Protein AF-A0A645J0A7-F1 (afdb_monomer_lite)

Sequence (51 aa):
MPAALIEMAFISNPDEEKLLNSPQFQQQFAQGIVSGMDNFFLQAAQKGGGK

Structure (mmCIF, N/CA/C/O backbone):
data_AF-A0A645J0A7-F1
#
_entry.id   AF-A0A645J0A7-F1
#
loop_
_atom_site.group_PDB
_atom_site.id
_atom_site.type_symbol
_atom_site.label_atom_id
_atom_site.label_alt_id
_atom_site.label_comp_id
_atom_site.label_asym_id
_atom_site.label_entity_id
_atom_site.label_seq_id
_atom_site.pdbx_PDB_ins_code
_atom_site.Cartn_x
_atom_site.Cartn_y
_atom_site.Cartn_z
_atom_site.occupancy
_atom_site.B_iso_or_equiv
_atom_site.auth_seq_id
_atom_site.auth_comp_id
_atom_site.auth_asym_id
_atom_site.auth_atom_id
_atom_site.pdbx_PDB_model_num
ATOM 1 N N . ME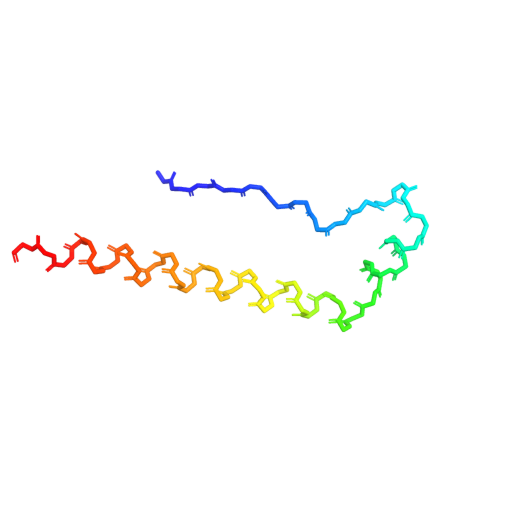T A 1 1 ? 17.721 -1.252 -11.160 1.00 82.75 1 MET A N 1
ATOM 2 C CA . MET A 1 1 ? 16.316 -1.703 -11.047 1.00 82.75 1 MET A CA 1
ATOM 3 C C . MET A 1 1 ? 15.513 -0.604 -10.359 1.00 82.75 1 MET A C 1
ATOM 5 O O . MET A 1 1 ? 16.066 -0.026 -9.429 1.00 82.75 1 MET A O 1
ATOM 9 N N . PRO A 1 2 ? 14.296 -0.266 -10.822 1.00 93.19 2 PRO A N 1
ATOM 10 C CA . PRO A 1 2 ? 13.419 0.708 -10.160 1.00 93.19 2 PRO A CA 1
ATOM 11 C C . PRO A 1 2 ? 12.755 0.105 -8.908 1.00 93.19 2 PRO A C 1
ATOM 13 O O . PRO A 1 2 ? 12.451 -1.086 -8.900 1.00 93.19 2 PRO A O 1
ATOM 16 N N . ALA A 1 3 ? 12.531 0.913 -7.867 1.00 95.38 3 ALA A N 1
ATOM 17 C CA . ALA A 1 3 ? 11.875 0.501 -6.621 1.00 95.38 3 ALA A CA 1
ATOM 18 C C . ALA A 1 3 ? 11.087 1.665 -5.995 1.00 95.38 3 ALA A C 1
ATOM 20 O O . ALA A 1 3 ? 11.483 2.822 -6.140 1.00 95.38 3 ALA A O 1
ATOM 21 N N . ALA A 1 4 ? 9.996 1.347 -5.295 1.00 94.94 4 ALA A N 1
ATOM 22 C CA . ALA A 1 4 ? 9.174 2.300 -4.552 1.00 94.94 4 ALA A CA 1
ATOM 23 C C . ALA A 1 4 ? 8.587 1.643 -3.292 1.00 94.94 4 ALA A C 1
ATOM 25 O O . ALA A 1 4 ? 8.358 0.434 -3.272 1.00 94.94 4 ALA A O 1
ATOM 26 N N . LEU A 1 5 ? 8.333 2.456 -2.265 1.00 97.25 5 LEU A N 1
ATOM 27 C CA . LEU A 1 5 ? 7.590 2.093 -1.059 1.00 97.25 5 LEU A CA 1
ATOM 28 C C . LEU A 1 5 ? 6.292 2.902 -1.049 1.00 97.25 5 LEU A C 1
ATOM 30 O O . LEU A 1 5 ? 6.314 4.096 -1.349 1.00 97.25 5 LEU A O 1
ATOM 34 N N . ILE A 1 6 ? 5.174 2.248 -0.736 1.00 95.19 6 ILE A N 1
ATOM 35 C CA . ILE A 1 6 ? 3.849 2.872 -0.705 1.00 95.19 6 ILE A CA 1
ATOM 36 C C . ILE A 1 6 ? 3.271 2.703 0.697 1.00 95.19 6 ILE A C 1
ATOM 38 O O . ILE A 1 6 ? 3.088 1.577 1.154 1.00 95.19 6 ILE A O 1
ATOM 42 N N . GLU A 1 7 ? 2.946 3.823 1.335 1.00 95.81 7 GLU A N 1
ATOM 43 C CA . GLU A 1 7 ? 2.158 3.861 2.567 1.00 95.81 7 GLU A CA 1
ATOM 44 C C . GLU A 1 7 ? 0.684 4.045 2.194 1.00 95.81 7 GLU A C 1
ATOM 46 O O . GLU A 1 7 ? 0.319 5.040 1.567 1.00 95.81 7 GLU A O 1
ATOM 51 N N . MET A 1 8 ? -0.160 3.063 2.518 1.00 94.38 8 MET A N 1
ATOM 52 C CA . MET A 1 8 ? -1.559 3.035 2.067 1.00 94.38 8 MET A CA 1
ATOM 53 C C . MET A 1 8 ? -2.481 3.889 2.949 1.00 94.38 8 MET A C 1
ATOM 55 O O . MET A 1 8 ? -3.345 4.587 2.428 1.00 94.38 8 MET A O 1
ATOM 59 N N . ALA A 1 9 ? -2.304 3.836 4.271 1.00 96.50 9 ALA A N 1
ATOM 60 C C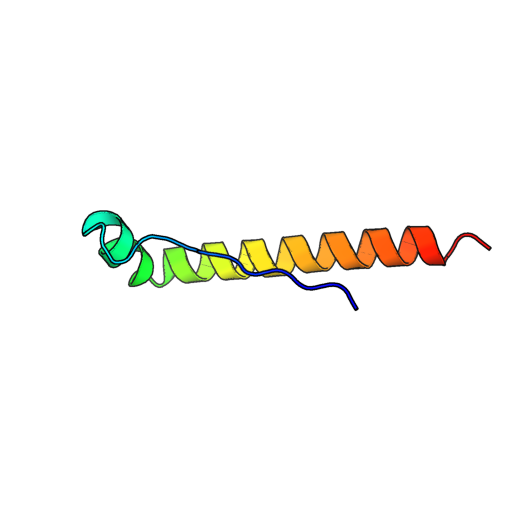A . ALA A 1 9 ? -3.003 4.670 5.250 1.00 96.50 9 ALA A CA 1
ATOM 61 C C . ALA A 1 9 ? -2.291 4.588 6.617 1.00 96.50 9 ALA A C 1
ATOM 63 O O . ALA A 1 9 ? -1.361 3.796 6.788 1.00 96.50 9 ALA A O 1
ATOM 64 N N . PHE A 1 10 ? -2.743 5.359 7.606 1.00 97.75 10 PHE A N 1
ATOM 65 C CA . PHE A 1 10 ? -2.178 5.399 8.954 1.00 97.75 10 PHE A CA 1
ATOM 66 C C . PHE A 1 10 ? -2.980 4.556 9.953 1.00 97.75 10 PHE A C 1
ATOM 68 O O . PHE A 1 10 ? -4.096 4.905 10.323 1.00 97.75 10 PHE A O 1
ATOM 75 N N . ILE A 1 11 ? -2.365 3.500 10.499 1.00 97.50 11 ILE A N 1
ATOM 76 C CA . ILE A 1 11 ? -2.964 2.689 11.582 1.00 97.50 11 ILE A CA 1
ATOM 77 C C . ILE A 1 11 ? -3.189 3.520 12.858 1.00 97.50 11 ILE A C 1
ATOM 79 O O . ILE A 1 11 ? -4.100 3.250 13.630 1.00 97.50 11 ILE A O 1
ATOM 83 N N . SER A 1 12 ? -2.387 4.565 13.084 1.00 98.06 12 SER A N 1
ATOM 84 C CA . SER A 1 12 ? -2.551 5.464 14.234 1.00 98.06 12 SER A CA 1
ATOM 85 C C . SER A 1 12 ? -3.804 6.342 14.161 1.00 98.06 12 SER A C 1
ATOM 87 O O . SER A 1 12 ? -4.176 6.942 15.170 1.00 98.06 12 SER A O 1
ATOM 89 N N . ASN A 1 13 ? -4.447 6.436 12.995 1.00 98.44 13 ASN A N 1
ATOM 90 C CA . ASN A 1 13 ? -5.723 7.111 12.822 1.00 98.44 13 ASN A CA 1
ATOM 91 C C . ASN A 1 13 ? -6.854 6.059 12.833 1.00 98.44 13 ASN A C 1
ATOM 93 O O . ASN A 1 13 ? -6.942 5.265 11.895 1.00 98.44 13 ASN A O 1
ATOM 97 N N . PRO A 1 14 ? -7.755 6.060 13.836 1.00 97.88 14 PRO A N 1
ATOM 98 C CA . PRO A 1 14 ? -8.801 5.043 13.968 1.00 97.88 14 PRO A CA 1
ATOM 99 C C . PRO A 1 14 ? -9.735 4.918 12.761 1.00 9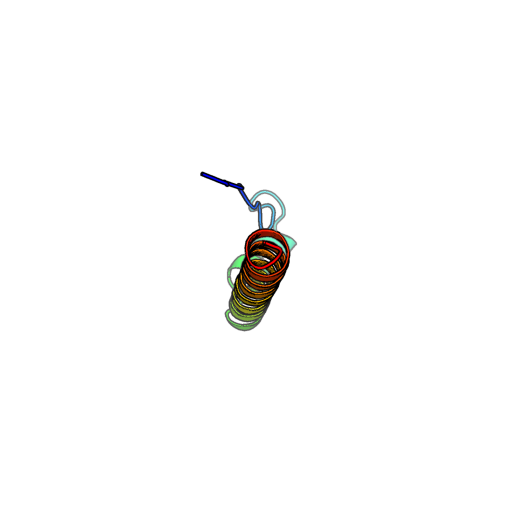7.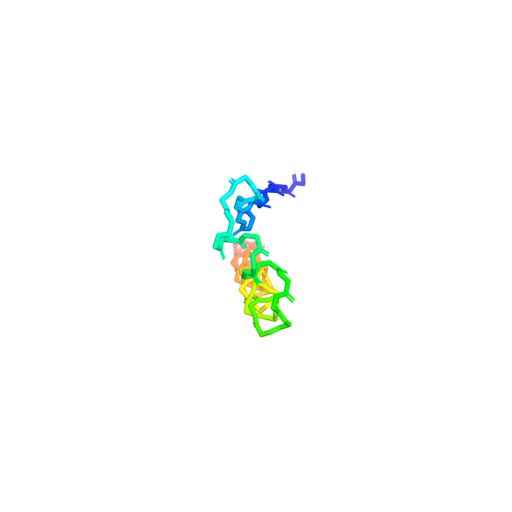88 14 PRO A C 1
ATOM 101 O O . PRO A 1 14 ? -10.297 3.850 12.525 1.00 97.88 14 PRO A O 1
ATOM 104 N N . ASP A 1 15 ? -9.956 5.995 12.007 1.00 98.12 15 ASP A N 1
ATOM 105 C CA . ASP A 1 15 ? -10.830 5.942 10.833 1.00 98.12 15 ASP A CA 1
ATOM 106 C C . ASP A 1 15 ? -10.114 5.338 9.621 1.00 98.12 15 ASP A C 1
ATOM 108 O O . ASP A 1 15 ? -10.710 4.571 8.864 1.00 98.12 15 ASP A O 1
ATOM 112 N N . GLU A 1 16 ? -8.816 5.592 9.485 1.00 98.00 16 GLU A N 1
ATOM 113 C CA . GLU A 1 16 ? -7.978 4.982 8.453 1.00 98.00 16 GLU A CA 1
ATOM 114 C C . GLU A 1 16 ? -7.682 3.509 8.750 1.00 98.00 16 GLU A C 1
ATOM 116 O O . GLU A 1 16 ? -7.722 2.684 7.841 1.00 98.00 16 GLU A O 1
ATOM 121 N N . GLU A 1 17 ? -7.484 3.140 10.015 1.00 97.75 17 GLU A N 1
ATOM 122 C CA . GLU A 1 17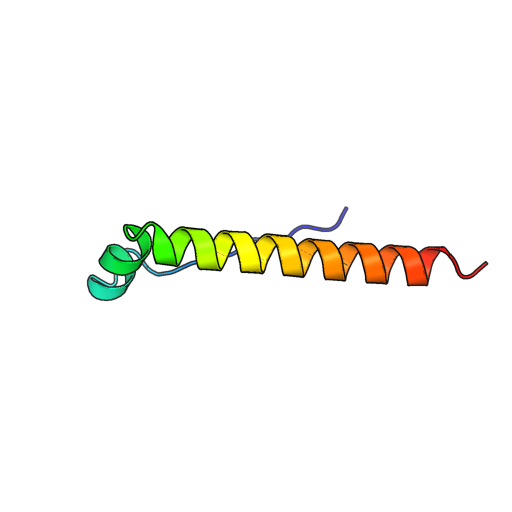 ? -7.375 1.743 10.442 1.00 97.75 17 GLU A CA 1
ATOM 123 C C . GLU A 1 17 ? -8.632 0.939 10.064 1.00 97.75 17 GLU A C 1
ATOM 125 O O . GLU A 1 17 ? -8.540 -0.167 9.524 1.00 97.75 17 GLU A O 1
ATOM 130 N N . LYS A 1 18 ? -9.831 1.496 10.288 1.00 97.81 18 LYS A N 1
ATOM 131 C CA . LYS A 1 18 ? -11.089 0.857 9.860 1.00 97.81 18 LYS A CA 1
ATOM 132 C C . LYS A 1 18 ? -11.139 0.684 8.345 1.00 97.81 18 LYS A C 1
ATOM 134 O O . LYS A 1 18 ? -11.565 -0.370 7.874 1.00 97.81 18 LYS A O 1
ATOM 139 N N . LEU A 1 19 ? -10.703 1.692 7.587 1.00 97.06 19 LEU A N 1
ATOM 140 C CA . LEU A 1 19 ? -10.632 1.603 6.129 1.00 97.06 19 LEU A CA 1
ATOM 141 C C . LEU A 1 19 ? -9.652 0.515 5.685 1.00 97.06 19 LEU A C 1
ATOM 143 O O . LEU A 1 19 ? -10.009 -0.284 4.825 1.00 97.06 19 LEU A O 1
ATOM 147 N N . LEU A 1 20 ? -8.472 0.405 6.305 1.00 97.06 20 LEU A N 1
ATOM 148 C CA . LEU A 1 20 ? -7.491 -0.646 6.000 1.00 97.06 20 LEU A CA 1
ATOM 149 C C . LEU A 1 20 ? -8.052 -2.062 6.183 1.00 97.06 20 LEU A C 1
ATOM 151 O O . LEU A 1 20 ? -7.620 -2.979 5.488 1.00 97.06 20 LEU A O 1
ATOM 155 N N . ASN A 1 21 ? -9.036 -2.242 7.064 1.00 96.81 21 ASN A N 1
ATOM 156 C CA . ASN A 1 21 ? -9.719 -3.519 7.276 1.00 96.81 21 ASN A CA 1
ATOM 157 C C . ASN A 1 21 ? -10.869 -3.792 6.282 1.00 96.81 21 ASN A C 1
ATOM 159 O O . ASN A 1 21 ? -11.446 -4.878 6.297 1.00 96.81 21 ASN A O 1
ATOM 163 N N . SER A 1 22 ? -11.217 -2.837 5.414 1.00 98.06 22 SER A N 1
ATOM 164 C CA . SER A 1 22 ? -12.286 -2.987 4.422 1.00 98.06 22 SER A CA 1
ATOM 165 C C . SER A 1 22 ? -11.800 -3.731 3.169 1.00 98.06 22 SER A C 1
ATOM 167 O O . SER A 1 22 ? -10.894 -3.241 2.485 1.00 98.06 22 SER A O 1
ATOM 169 N N . PRO A 1 23 ? -12.440 -4.853 2.775 1.00 98.31 23 PRO A N 1
ATOM 170 C CA . PRO A 1 23 ? -12.099 -5.555 1.536 1.00 98.31 23 PRO A CA 1
ATOM 171 C C . PRO A 1 23 ? -12.238 -4.676 0.288 1.00 98.31 23 PRO A C 1
ATOM 173 O O . PRO A 1 23 ? -11.442 -4.774 -0.644 1.00 98.31 23 PRO A O 1
ATOM 176 N N . GLN A 1 24 ? -13.235 -3.787 0.266 1.00 98.31 24 GLN A N 1
ATOM 177 C CA . GLN A 1 24 ? -13.459 -2.878 -0.858 1.00 98.31 24 GLN A CA 1
ATOM 178 C C . GLN A 1 24 ? -12.303 -1.883 -1.001 1.00 98.31 24 GLN A C 1
ATOM 180 O O . GLN A 1 24 ? -11.832 -1.647 -2.112 1.00 98.31 24 GLN A O 1
ATOM 185 N N . PHE A 1 25 ? -11.819 -1.336 0.114 1.00 97.44 25 PHE A N 1
ATOM 186 C CA . PHE A 1 25 ? -10.709 -0.384 0.118 1.00 97.44 25 PHE A CA 1
ATOM 187 C C . PHE A 1 25 ? -9.385 -1.051 -0.278 1.00 97.44 25 PHE A C 1
ATOM 189 O O . PHE A 1 25 ? -8.642 -0.529 -1.109 1.00 97.44 25 PHE A O 1
ATOM 196 N N . GLN A 1 26 ? -9.131 -2.262 0.225 1.00 98.00 26 GLN A N 1
ATOM 197 C CA . GLN A 1 26 ? -7.975 -3.068 -0.180 1.00 98.00 26 GLN A CA 1
ATOM 198 C C . GLN A 1 26 ? -7.978 -3.352 -1.690 1.00 98.00 26 GLN A C 1
ATOM 200 O O . GLN A 1 26 ? -6.949 -3.204 -2.352 1.00 98.00 26 GLN A O 1
ATOM 205 N N . GLN A 1 27 ? -9.139 -3.690 -2.263 1.00 98.56 27 GLN A N 1
ATOM 206 C CA . GLN A 1 27 ? -9.267 -3.920 -3.703 1.00 98.56 27 GLN A CA 1
ATOM 207 C C . GLN A 1 27 ? -8.996 -2.648 -4.520 1.00 98.56 27 GLN A C 1
ATOM 209 O O . GLN A 1 27 ? -8.374 -2.722 -5.582 1.00 98.56 27 GLN A O 1
ATOM 214 N N . GLN A 1 28 ? -9.428 -1.481 -4.033 1.00 97.81 28 GLN A N 1
ATOM 215 C CA . GLN A 1 28 ? -9.140 -0.200 -4.682 1.00 97.81 28 GLN A CA 1
ATOM 216 C C . GLN A 1 28 ? -7.633 0.082 -4.730 1.00 97.81 28 GLN A C 1
ATOM 218 O O . GLN A 1 28 ? -7.123 0.452 -5.790 1.00 97.81 28 GLN A O 1
ATOM 223 N N . PHE A 1 29 ? -6.902 -0.157 -3.635 1.00 97.06 29 PHE A N 1
ATOM 224 C CA . PHE A 1 29 ? -5.444 -0.020 -3.638 1.00 97.06 29 PHE A CA 1
ATOM 225 C C . PHE A 1 29 ? -4.760 -0.998 -4.582 1.00 97.06 29 PHE A C 1
ATOM 227 O O . PHE A 1 29 ? -3.911 -0.580 -5.370 1.00 97.06 29 PHE A O 1
ATOM 234 N N . ALA A 1 30 ? -5.142 -2.277 -4.542 1.00 98.00 30 ALA A N 1
ATOM 235 C CA . ALA A 1 30 ? -4.577 -3.288 -5.429 1.00 98.00 30 ALA A CA 1
ATOM 236 C C . ALA A 1 30 ? -4.749 -2.890 -6.903 1.00 98.00 30 ALA A C 1
ATOM 238 O O . ALA A 1 30 ? -3.788 -2.925 -7.672 1.00 98.00 30 ALA A O 1
ATOM 239 N N . GLN A 1 31 ? -5.944 -2.423 -7.282 1.00 98.50 31 GLN A N 1
ATOM 240 C 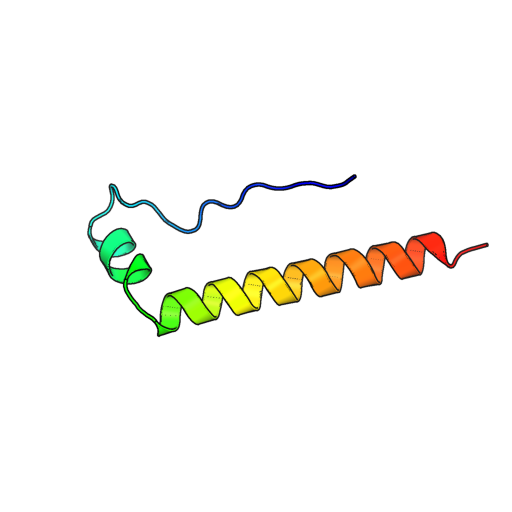CA . GLN A 1 31 ? -6.214 -1.958 -8.641 1.00 98.50 31 GLN A CA 1
ATOM 241 C C . GLN A 1 31 ? -5.361 -0.738 -9.015 1.00 98.50 31 GLN A C 1
ATOM 243 O O . GLN A 1 31 ? -4.833 -0.674 -10.128 1.00 98.50 31 GLN A O 1
ATOM 248 N N . GLY A 1 32 ? -5.203 0.219 -8.097 1.00 97.88 32 GLY A N 1
ATOM 249 C CA . GLY A 1 32 ? -4.352 1.393 -8.294 1.00 97.88 32 GLY A CA 1
ATOM 250 C C . GLY A 1 32 ? -2.879 1.031 -8.505 1.00 97.88 32 GLY A C 1
ATOM 251 O O . GLY A 1 32 ? -2.258 1.530 -9.444 1.00 97.88 32 GLY A O 1
ATOM 252 N N . ILE A 1 33 ? -2.340 0.118 -7.690 1.00 97.81 33 ILE A N 1
ATOM 253 C CA . ILE A 1 33 ? -0.955 -0.365 -7.798 1.00 97.81 33 ILE A CA 1
ATOM 254 C C . ILE A 1 33 ? -0.730 -1.052 -9.147 1.00 97.81 33 ILE A C 1
ATOM 256 O O . ILE A 1 33 ? 0.207 -0.689 -9.858 1.00 97.81 33 ILE A O 1
ATOM 260 N N . VAL A 1 34 ? -1.607 -1.984 -9.535 1.00 98.19 34 VAL A N 1
ATOM 261 C CA . VAL A 1 34 ? -1.505 -2.696 -10.822 1.00 98.19 34 VAL A CA 1
ATOM 262 C C . VAL A 1 34 ? -1.552 -1.711 -11.989 1.00 98.19 34 VAL A C 1
ATOM 264 O O . VAL A 1 34 ? -0.668 -1.726 -12.840 1.00 98.19 34 VAL A O 1
ATOM 267 N N . SER A 1 35 ? -2.507 -0.778 -11.975 1.00 98.19 35 SER A N 1
ATOM 268 C CA . SER A 1 35 ? -2.639 0.234 -13.032 1.00 98.19 35 SER A CA 1
ATOM 269 C C . SER A 1 35 ? -1.393 1.129 -13.128 1.00 98.19 35 SER A C 1
ATOM 271 O O . SER A 1 35 ? -0.954 1.492 -14.219 1.00 98.19 35 SER A O 1
ATOM 273 N N . GLY A 1 36 ? -0.791 1.486 -11.989 1.00 96.69 36 GLY A N 1
ATOM 274 C CA . GLY A 1 36 ? 0.468 2.231 -11.939 1.00 96.69 36 GLY A CA 1
ATOM 275 C C . GLY A 1 36 ? 1.648 1.444 -12.514 1.00 96.69 36 GLY A C 1
ATOM 276 O O . GLY A 1 36 ? 2.439 2.000 -13.279 1.00 96.69 36 GLY A O 1
ATOM 277 N N . MET A 1 37 ? 1.746 0.150 -12.194 1.00 96.88 37 MET A N 1
ATOM 278 C CA . MET A 1 37 ? 2.772 -0.744 -12.737 1.00 96.88 37 MET A CA 1
ATOM 279 C C . MET A 1 37 ? 2.632 -0.910 -14.251 1.00 96.88 37 MET A C 1
ATOM 281 O O . MET A 1 37 ? 3.623 -0.747 -14.964 1.00 96.88 37 MET A O 1
ATOM 285 N N . ASP A 1 38 ? 1.419 -1.158 -14.749 1.00 97.50 38 ASP A N 1
ATOM 286 C CA . ASP A 1 38 ? 1.144 -1.284 -16.184 1.00 97.50 38 ASP A CA 1
ATOM 287 C C . ASP A 1 38 ? 1.597 -0.027 -16.930 1.00 97.50 38 ASP A C 1
ATOM 289 O O . ASP A 1 38 ? 2.367 -0.100 -17.890 1.00 97.50 38 ASP A O 1
ATOM 293 N N . ASN A 1 39 ? 1.210 1.149 -16.429 1.00 96.88 39 ASN A N 1
ATOM 294 C CA . ASN A 1 39 ? 1.627 2.427 -16.998 1.00 96.88 39 ASN A CA 1
ATOM 295 C C . ASN A 1 39 ? 3.151 2.603 -16.993 1.00 96.88 39 ASN A C 1
ATOM 297 O O . ASN A 1 39 ? 3.721 3.057 -17.988 1.00 96.88 39 ASN A O 1
ATOM 301 N N . PHE A 1 40 ? 3.820 2.241 -15.896 1.00 95.50 40 PHE A N 1
ATOM 302 C CA . PHE A 1 40 ? 5.274 2.327 -15.789 1.00 95.50 40 PHE A CA 1
ATOM 303 C C . PHE A 1 40 ? 5.974 1.453 -16.840 1.00 95.50 40 PHE A C 1
ATOM 305 O O . PHE A 1 40 ? 6.863 1.934 -17.549 1.00 95.50 40 PHE A O 1
ATOM 312 N N . PHE A 1 41 ? 5.559 0.193 -16.986 1.00 94.44 41 PHE A N 1
ATOM 313 C CA . PHE A 1 41 ? 6.175 -0.731 -17.939 1.00 94.44 41 PHE A CA 1
ATOM 314 C C . PHE A 1 41 ? 5.836 -0.402 -19.394 1.00 94.44 41 PHE A C 1
ATOM 316 O O . PHE A 1 41 ? 6.722 -0.494 -20.243 1.00 94.44 41 PHE A O 1
ATOM 323 N N . LEU A 1 42 ? 4.614 0.050 -19.690 1.00 95.38 42 LEU A N 1
ATOM 324 C CA . LEU A 1 42 ? 4.242 0.522 -21.028 1.00 95.38 42 LEU A CA 1
ATOM 325 C C . LEU A 1 42 ? 5.110 1.711 -21.458 1.00 95.38 42 LEU A C 1
ATOM 327 O O . LEU A 1 42 ? 5.658 1.714 -22.562 1.00 95.38 42 LEU A O 1
ATOM 331 N N . GLN A 1 43 ? 5.305 2.691 -20.573 1.00 93.44 43 GLN A N 1
ATOM 332 C CA . GLN A 1 43 ? 6.183 3.832 -20.847 1.00 93.44 43 GLN A CA 1
ATOM 333 C C . GLN A 1 43 ? 7.648 3.410 -20.996 1.00 93.44 43 GLN A C 1
ATOM 335 O O . GLN A 1 43 ? 8.357 3.925 -21.864 1.00 93.44 43 GLN A O 1
ATOM 340 N N . ALA A 1 44 ? 8.120 2.476 -20.167 1.00 90.69 44 ALA A N 1
ATOM 341 C CA . ALA A 1 44 ? 9.477 1.950 -20.269 1.00 90.69 44 ALA A CA 1
ATOM 342 C C . ALA A 1 44 ? 9.702 1.215 -21.602 1.00 90.69 44 ALA A C 1
ATOM 344 O O . ALA A 1 44 ? 10.721 1.439 -22.255 1.00 90.69 44 ALA A O 1
ATOM 345 N N . ALA A 1 45 ? 8.739 0.400 -22.042 1.00 89.81 45 ALA A N 1
ATOM 346 C CA . ALA A 1 45 ? 8.792 -0.310 -23.317 1.00 89.81 45 ALA A CA 1
ATOM 347 C C . ALA A 1 45 ? 8.819 0.657 -24.512 1.00 89.81 45 ALA A C 1
ATOM 349 O O . ALA A 1 45 ? 9.638 0.489 -25.412 1.00 89.81 45 ALA A O 1
ATOM 350 N N . GLN A 1 46 ? 7.999 1.713 -24.493 1.00 87.56 46 GLN A N 1
ATOM 351 C CA . GLN A 1 46 ? 8.010 2.752 -25.533 1.00 87.56 46 GLN A CA 1
ATOM 352 C C . GLN A 1 46 ? 9.355 3.486 -25.612 1.00 87.56 46 GLN A C 1
ATOM 354 O O . GLN A 1 46 ? 9.868 3.721 -26.703 1.00 87.56 46 GLN A O 1
ATOM 359 N N . LYS A 1 47 ? 9.960 3.816 -24.463 1.00 78.81 47 LYS A N 1
ATOM 360 C CA . LYS A 1 47 ? 11.275 4.479 -24.409 1.00 78.81 47 LYS A CA 1
ATOM 361 C C . LYS A 1 47 ? 12.428 3.555 -24.817 1.00 78.81 47 LYS A C 1
ATOM 363 O O . LYS A 1 47 ? 13.425 4.040 -25.338 1.00 78.81 47 LYS A O 1
ATOM 368 N N . GLY A 1 48 ? 12.305 2.247 -24.585 1.00 67.88 48 GLY A N 1
ATOM 369 C CA . GLY A 1 48 ? 13.297 1.242 -24.982 1.00 67.88 48 GLY A CA 1
ATOM 370 C C . GLY A 1 48 ? 13.180 0.766 -26.437 1.00 67.88 48 GLY A C 1
ATOM 371 O O . GLY A 1 48 ? 14.174 0.315 -26.998 1.00 67.88 48 GLY A O 1
ATOM 372 N N . GLY A 1 49 ? 11.995 0.881 -27.047 1.00 59.91 49 GLY A N 1
ATOM 373 C CA . GLY A 1 49 ? 11.711 0.501 -28.439 1.00 59.91 49 GLY A CA 1
ATOM 374 C C . GLY A 1 49 ? 12.083 1.552 -29.491 1.00 59.91 49 GLY A C 1
ATOM 375 O O . GLY A 1 49 ? 11.875 1.318 -30.676 1.00 59.91 49 GLY A O 1
ATOM 376 N N . GLY A 1 50 ? 12.630 2.698 -29.075 1.00 56.41 50 GLY A N 1
ATOM 377 C CA . GLY A 1 50 ? 13.215 3.707 -29.957 1.00 56.41 50 GLY A CA 1
ATOM 378 C C . GLY A 1 50 ? 14.699 3.441 -30.208 1.00 56.41 50 GLY A C 1
ATOM 379 O O . GLY A 1 50 ? 15.554 4.121 -29.641 1.00 56.41 50 GLY A O 1
ATOM 380 N N . LYS A 1 51 ? 14.996 2.442 -31.038 1.00 45.41 51 LYS A N 1
ATOM 381 C CA . LYS A 1 51 ? 16.243 2.349 -31.803 1.00 45.41 51 LYS A CA 1
ATOM 382 C C . LYS A 1 51 ? 15.901 2.159 -33.268 1.00 45.41 51 LYS A C 1
ATOM 384 O O . LYS A 1 51 ? 14.992 1.345 -33.534 1.00 45.41 51 LYS A O 1
#

Radius of gyration: 15.55 Å; chains: 1; bounding box: 30×13×46 Å

Foldseek 3Di:
DDDDDDDLFDCVDVVRVVLVPDPVSVVVVVVVVVVVVVVVVVVVCVVVPPD

pLDDT: mean 92.8, std 11.23, range [45.41, 98.56]

Secondary structure (DSSP, 8-state):
----------TTSHHHHHHHT-HHHHHHHHHHHHHHHHHHHHHHHHHHS--

InterPro domains:
  IPR002508 N-acetylmuramoyl-L-alanine amidase, catalytic domain [PF01520] (1-38)
  IPR002508 N-acetylmuramoyl-L-alanine amidase, catalytic domain [cd02696] (1-36)
  IPR050695 N-acetylmuramoyl-L-alanine amidase 3 [PTHR30404] (1-43)

Organism: NCBI:txid1076179